Protein AF-A0A957ZN13-F1 (afdb_monomer_lite)

Foldseek 3Di:
DDDQQAPVSLVVQVVVVVVVDDQDADDCQLPLVNDDVLLAQDDDDPVSLVVSLVSSCVVVVVLVVCCVVCVVVDPDDDVCVSVVGDPVVCSRFWDWDDDPPDIDIDGRSLVSRPVSNVSRNVD

Radius of gyration: 15.67 Å; chains: 1; bounding box: 36×36×38 Å

Sequence (123 aa):
MAAVVSVPALAAALRRCEQGNPIPPAGATLDAQQLVPMYRLAPGTVEDEAHAAAQLVNEVGERMRRLAGAYGEWRLFEAGPYFDLSPAQVALLIHLSERVSTVHAVFFVDPLLPAFQAAHACA

Secondary structure (DSSP, 8-state):
-----SHHHHHHHHHHHHTT-PPPP--GGG-GGGS-GGG-PPP--HHHHHHHHHHHHHHHHHHHHHHHHHGGG-SS--HHHHHT--HHHHHHHEEEEEETTEEEEEE--GGG-HHHHHHHHT-

Structure (mmCIF, N/CA/C/O backbone):
data_AF-A0A957ZN13-F1
#
_entry.id   AF-A0A957ZN13-F1
#
loop_
_atom_site.group_PDB
_atom_site.id
_atom_site.type_symbol
_atom_site.label_atom_id
_atom_site.label_alt_id
_atom_site.label_comp_id
_atom_site.label_asym_id
_atom_site.label_entity_id
_atom_site.label_seq_id
_atom_site.pdbx_PDB_ins_code
_atom_site.Cartn_x
_atom_site.Cartn_y
_atom_site.Cartn_z
_atom_site.occupancy
_atom_site.B_iso_or_equiv
_atom_site.auth_seq_id
_atom_site.auth_comp_id
_atom_site.auth_asym_id
_atom_site.auth_atom_id
_atom_site.pdbx_PDB_model_num
ATOM 1 N N . MET A 1 1 ? -1.778 -19.871 1.815 1.00 39.47 1 MET A N 1
ATOM 2 C CA . MET A 1 1 ? -0.484 -19.483 1.209 1.00 39.47 1 MET A CA 1
ATOM 3 C C . MET A 1 1 ? -0.251 -18.021 1.559 1.00 39.47 1 MET A C 1
ATOM 5 O O . MET A 1 1 ? -1.190 -17.254 1.403 1.00 39.47 1 MET A O 1
ATOM 9 N N . ALA A 1 2 ? 0.895 -17.652 2.137 1.00 47.12 2 ALA A N 1
ATOM 10 C CA . ALA A 1 2 ? 1.131 -16.274 2.583 1.00 47.12 2 ALA A CA 1
ATOM 11 C C . ALA A 1 2 ? 1.398 -15.366 1.372 1.00 47.12 2 ALA A C 1
ATOM 13 O O . ALA A 1 2 ? 2.281 -15.675 0.573 1.00 47.12 2 ALA A O 1
ATOM 14 N N . ALA A 1 3 ? 0.622 -14.290 1.230 1.00 57.72 3 ALA A N 1
ATOM 15 C CA . ALA A 1 3 ? 0.815 -13.301 0.175 1.00 57.72 3 ALA A CA 1
ATOM 16 C C . ALA A 1 3 ? 2.147 -12.558 0.375 1.00 57.72 3 ALA A C 1
ATOM 18 O O . ALA A 1 3 ? 2.543 -12.266 1.506 1.00 57.72 3 ALA A O 1
ATOM 19 N N . VAL A 1 4 ? 2.851 -12.267 -0.720 1.00 59.78 4 VAL A N 1
ATOM 20 C CA . VAL A 1 4 ? 4.074 -11.458 -0.698 1.00 59.78 4 VAL A CA 1
ATOM 21 C C . VAL A 1 4 ? 3.658 -9.991 -0.610 1.00 59.78 4 VAL A C 1
ATOM 23 O O . VAL A 1 4 ? 3.337 -9.367 -1.612 1.00 59.78 4 VAL A O 1
ATOM 26 N N . VAL A 1 5 ? 3.611 -9.460 0.610 1.00 65.38 5 VAL A N 1
ATOM 27 C CA . VAL A 1 5 ? 3.047 -8.127 0.901 1.00 65.38 5 VAL A CA 1
ATOM 28 C C . VAL A 1 5 ? 4.092 -7.084 1.305 1.00 65.38 5 VAL A C 1
ATOM 30 O O . VAL A 1 5 ? 3.737 -5.987 1.712 1.00 65.38 5 VAL A O 1
ATOM 33 N N . SER A 1 6 ? 5.388 -7.393 1.211 1.00 67.56 6 SER A N 1
ATOM 34 C CA . SER A 1 6 ? 6.460 -6.449 1.558 1.00 67.56 6 SER A CA 1
ATOM 35 C C . SER A 1 6 ? 7.762 -6.725 0.812 1.00 67.56 6 SER A C 1
ATOM 37 O O . SER A 1 6 ? 7.985 -7.851 0.354 1.00 67.56 6 SER A O 1
ATOM 39 N N . VAL A 1 7 ? 8.660 -5.732 0.733 1.00 72.75 7 VAL A N 1
ATOM 40 C CA . VAL A 1 7 ? 9.993 -5.886 0.105 1.00 72.75 7 VAL A CA 1
ATOM 41 C C . VAL A 1 7 ? 10.786 -7.056 0.711 1.00 72.75 7 VAL A C 1
ATOM 43 O O . VAL A 1 7 ? 11.287 -7.887 -0.051 1.00 72.75 7 VAL A O 1
ATOM 46 N N . PRO A 1 8 ? 10.881 -7.227 2.047 1.00 72.88 8 PRO A N 1
ATOM 47 C CA . PRO A 1 8 ? 11.571 -8.383 2.618 1.00 72.88 8 PRO A CA 1
ATOM 48 C C . PRO A 1 8 ? 10.903 -9.720 2.269 1.00 72.88 8 PRO A C 1
ATOM 50 O O . PRO A 1 8 ? 11.600 -10.711 2.030 1.00 72.88 8 PRO A O 1
ATOM 53 N N . ALA A 1 9 ? 9.566 -9.761 2.215 1.00 70.62 9 ALA A N 1
ATOM 54 C CA . ALA A 1 9 ? 8.837 -10.957 1.802 1.00 70.62 9 ALA A CA 1
ATOM 55 C C . ALA A 1 9 ? 9.131 -11.303 0.335 1.00 70.62 9 ALA A C 1
ATOM 57 O O . ALA A 1 9 ? 9.319 -12.481 0.025 1.00 70.62 9 ALA A O 1
ATOM 58 N N . LEU A 1 10 ? 9.244 -10.293 -0.535 1.00 69.50 10 LEU A N 1
ATOM 59 C CA . LEU A 1 10 ? 9.598 -10.461 -1.944 1.00 69.50 10 LEU A CA 1
ATOM 60 C C . LEU A 1 10 ? 11.030 -10.965 -2.100 1.00 69.50 10 LEU A C 1
ATOM 62 O O . LEU A 1 10 ? 11.252 -11.956 -2.786 1.00 69.50 10 LEU A O 1
ATOM 66 N N . ALA A 1 11 ? 11.994 -10.388 -1.384 1.00 75.31 11 ALA A N 1
ATOM 67 C CA . ALA A 1 11 ? 13.373 -10.877 -1.392 1.00 75.31 11 ALA A CA 1
ATOM 68 C C . ALA A 1 11 ? 13.486 -12.335 -0.896 1.00 75.31 11 ALA A C 1
ATOM 70 O O . ALA A 1 11 ? 14.314 -13.115 -1.370 1.00 75.31 11 ALA A O 1
ATOM 71 N N . ALA A 1 12 ? 12.663 -12.741 0.076 1.00 75.25 12 ALA A N 1
ATOM 72 C CA . ALA A 1 12 ? 12.588 -14.133 0.522 1.00 75.25 12 ALA A CA 1
ATOM 73 C C . ALA A 1 12 ? 11.866 -15.052 -0.479 1.00 75.25 12 ALA A C 1
ATOM 75 O O . ALA A 1 12 ? 12.129 -16.254 -0.502 1.00 75.25 12 ALA A O 1
ATOM 76 N N . ALA A 1 13 ? 10.929 -14.522 -1.265 1.00 71.38 13 ALA A N 1
ATOM 77 C CA . ALA A 1 13 ? 10.253 -15.251 -2.332 1.00 71.38 13 ALA A CA 1
ATOM 78 C C . ALA A 1 13 ? 11.203 -15.478 -3.518 1.00 71.38 13 ALA A C 1
ATOM 80 O O . ALA A 1 13 ? 11.386 -16.622 -3.922 1.00 71.38 13 ALA A O 1
ATOM 81 N N . LEU A 1 14 ? 11.907 -14.435 -3.971 1.00 73.56 14 LEU A N 1
ATOM 82 C CA . LEU A 1 14 ? 12.917 -14.496 -5.035 1.00 73.56 14 LEU A CA 1
ATOM 83 C C . LEU A 1 14 ? 13.999 -15.541 -4.742 1.00 73.56 14 LEU A C 1
ATOM 85 O O . LEU A 1 14 ? 14.240 -16.424 -5.559 1.00 73.56 14 LEU A O 1
ATOM 89 N N . ARG A 1 15 ? 14.553 -15.540 -3.522 1.00 75.31 15 ARG A N 1
ATOM 90 C CA . ARG A 1 15 ? 15.521 -16.566 -3.089 1.00 75.31 15 ARG A CA 1
ATOM 91 C C . ARG A 1 15 ? 14.958 -17.991 -3.108 1.00 75.31 15 ARG A C 1
ATOM 93 O O . ARG A 1 15 ? 15.702 -18.938 -3.329 1.00 75.31 15 ARG A O 1
ATOM 100 N N . ARG A 1 16 ? 13.656 -18.169 -2.859 1.00 70.12 16 ARG A N 1
ATOM 101 C CA . ARG A 1 16 ? 12.988 -19.481 -2.953 1.00 70.12 16 ARG A CA 1
ATOM 102 C C . ARG A 1 16 ? 12.764 -19.905 -4.405 1.00 70.12 16 ARG A C 1
ATOM 104 O O . ARG A 1 16 ? 12.869 -21.093 -4.696 1.00 70.12 16 ARG A O 1
ATOM 111 N N . CYS A 1 17 ? 12.523 -18.953 -5.303 1.00 66.38 17 CYS A N 1
ATOM 112 C CA . CYS A 1 17 ? 12.436 -19.205 -6.739 1.00 66.38 17 CYS A CA 1
ATOM 113 C C . CYS A 1 17 ? 13.775 -19.636 -7.333 1.00 66.38 17 CYS A C 1
ATOM 115 O O . CYS A 1 17 ? 13.829 -20.628 -8.054 1.00 66.38 17 CYS A O 1
ATOM 117 N N . GLU A 1 18 ? 14.872 -18.984 -6.942 1.00 74.69 18 GLU A N 1
ATOM 118 C CA . GLU A 1 18 ? 16.232 -19.427 -7.288 1.00 74.69 18 GLU A CA 1
ATOM 119 C C . GLU A 1 18 ? 16.516 -20.866 -6.812 1.00 74.69 18 GLU A C 1
ATOM 121 O O . GLU A 1 18 ? 17.293 -21.590 -7.429 1.00 74.69 18 GLU A O 1
ATOM 126 N N . GLN A 1 19 ? 15.846 -21.309 -5.743 1.00 73.44 19 GLN A N 1
ATOM 127 C CA . GLN A 1 19 ? 15.910 -22.673 -5.203 1.00 73.44 19 GLN A CA 1
ATOM 128 C C . GLN A 1 19 ? 14.898 -23.640 -5.853 1.00 73.44 19 GLN A C 1
ATOM 130 O O . GLN A 1 19 ? 14.737 -24.767 -5.384 1.00 73.44 19 GLN A O 1
ATOM 135 N N . GLY A 1 20 ? 14.218 -23.225 -6.927 1.00 65.75 20 GLY A N 1
ATOM 136 C CA . GLY A 1 20 ? 13.296 -24.052 -7.709 1.00 65.75 20 GLY A CA 1
ATOM 137 C C . GLY A 1 20 ? 11.852 -24.089 -7.202 1.00 65.75 20 GLY A C 1
ATOM 138 O O . GLY A 1 20 ? 11.083 -24.935 -7.655 1.00 65.75 20 GLY A O 1
ATOM 139 N N . ASN A 1 21 ? 11.463 -23.209 -6.272 1.00 61.88 21 ASN A N 1
ATOM 140 C CA . ASN A 1 21 ? 10.091 -23.141 -5.767 1.00 61.88 21 ASN A CA 1
ATOM 141 C C . ASN A 1 21 ? 9.341 -21.941 -6.380 1.00 61.88 21 ASN A C 1
ATOM 143 O O . ASN A 1 21 ? 9.730 -20.805 -6.108 1.00 61.88 21 ASN A O 1
ATOM 147 N N . PRO A 1 22 ? 8.276 -22.152 -7.175 1.00 57.62 22 PRO A N 1
ATOM 148 C CA . PRO A 1 22 ? 7.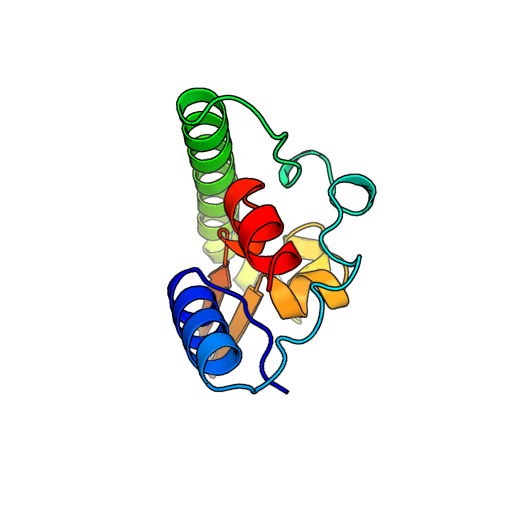638 -21.085 -7.942 1.00 57.62 22 PRO A CA 1
ATOM 149 C C . PRO A 1 22 ? 7.011 -20.015 -7.045 1.00 57.62 22 PRO A C 1
ATOM 151 O O . PRO A 1 22 ? 6.424 -20.317 -5.999 1.00 57.62 22 PRO A O 1
ATOM 154 N N . ILE A 1 23 ? 7.102 -18.759 -7.480 1.00 58.34 23 ILE A N 1
ATOM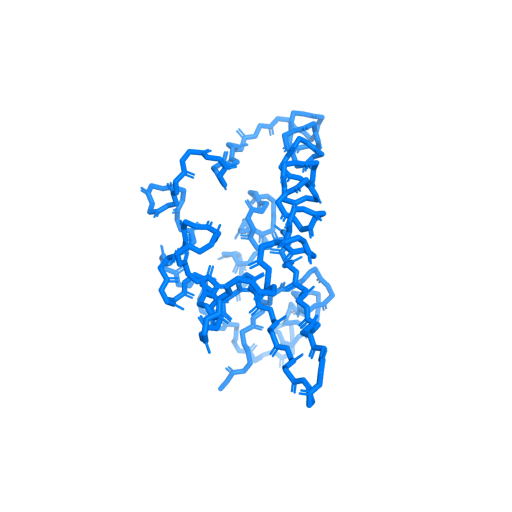 155 C CA . ILE A 1 23 ? 6.419 -17.643 -6.831 1.00 58.34 23 ILE A CA 1
ATOM 156 C C . ILE A 1 23 ? 4.980 -17.607 -7.353 1.00 58.34 23 ILE A C 1
ATOM 158 O O . ILE A 1 23 ? 4.748 -17.704 -8.558 1.00 58.34 23 ILE A O 1
ATOM 162 N N . PRO A 1 24 ? 3.970 -17.542 -6.469 1.00 56.66 24 PRO A N 1
ATOM 163 C CA . PRO A 1 24 ? 2.597 -17.396 -6.924 1.00 56.66 24 PRO A CA 1
ATOM 164 C C . PRO A 1 24 ? 2.441 -16.046 -7.633 1.00 56.66 24 PRO A C 1
ATOM 166 O O . PRO A 1 24 ? 2.961 -15.064 -7.115 1.00 56.66 24 PRO A O 1
ATOM 169 N N . PRO A 1 25 ? 1.715 -15.959 -8.760 1.00 56.44 25 PRO A N 1
ATOM 170 C CA . PRO A 1 25 ? 1.576 -14.710 -9.502 1.00 56.44 25 PRO A CA 1
ATOM 171 C C . PRO A 1 25 ? 0.940 -13.617 -8.636 1.00 56.44 25 PRO A C 1
ATOM 173 O O . PRO A 1 25 ? 0.010 -13.884 -7.868 1.00 56.44 25 PRO A O 1
ATOM 176 N N . ALA A 1 26 ? 1.416 -12.375 -8.787 1.00 56.75 26 ALA A N 1
ATOM 177 C CA . ALA A 1 26 ? 0.721 -11.214 -8.243 1.00 56.75 26 ALA A CA 1
ATOM 178 C C . ALA A 1 26 ? -0.657 -11.159 -8.910 1.00 56.75 26 ALA A C 1
ATOM 180 O O . ALA A 1 26 ? -0.770 -10.991 -10.124 1.00 56.75 26 ALA A O 1
ATOM 181 N N . GLY A 1 27 ? -1.714 -11.392 -8.133 1.00 58.34 27 GLY A N 1
ATOM 182 C CA . GLY A 1 27 ? -3.074 -11.333 -8.655 1.00 58.34 27 GLY A CA 1
ATOM 183 C C . GLY A 1 27 ? -3.390 -9.936 -9.195 1.00 58.34 27 GLY A C 1
ATOM 184 O O . GLY A 1 27 ? -2.924 -8.940 -8.643 1.00 58.34 27 GLY A O 1
ATOM 185 N N . ALA A 1 28 ? -4.248 -9.864 -10.218 1.00 64.62 28 ALA A N 1
ATOM 186 C CA . ALA A 1 28 ? -4.740 -8.624 -10.841 1.00 64.62 28 ALA A CA 1
ATOM 187 C C . ALA A 1 28 ? -5.380 -7.612 -9.859 1.00 64.62 28 ALA A C 1
ATOM 189 O O . ALA A 1 28 ? -5.672 -6.482 -10.228 1.00 64.62 28 ALA A O 1
ATOM 190 N N . THR A 1 29 ? -5.582 -8.007 -8.602 1.00 73.44 29 THR A N 1
ATOM 191 C CA . THR A 1 29 ? -6.162 -7.238 -7.497 1.00 73.44 29 THR A CA 1
ATOM 192 C C . THR A 1 29 ? -5.497 -5.880 -7.235 1.00 73.44 29 THR A C 1
ATOM 194 O O . THR A 1 29 ? -6.164 -4.958 -6.759 1.00 73.44 29 THR A O 1
ATOM 197 N N . LEU A 1 30 ? -4.189 -5.760 -7.495 1.00 79.06 30 LEU A N 1
ATOM 198 C CA . LEU A 1 30 ? -3.416 -4.519 -7.322 1.00 79.06 30 LEU A CA 1
ATOM 199 C C . LEU A 1 30 ? -3.073 -3.836 -8.653 1.00 79.06 30 LEU A C 1
ATOM 201 O O . LEU A 1 30 ? -2.222 -2.949 -8.681 1.00 79.06 30 LEU A O 1
ATOM 205 N N . ASP A 1 31 ? -3.735 -4.226 -9.746 1.00 80.44 31 ASP A N 1
ATOM 206 C CA . ASP A 1 31 ? -3.657 -3.480 -10.998 1.00 80.44 31 ASP A CA 1
ATOM 207 C C . ASP A 1 31 ? -4.113 -2.034 -10.748 1.00 80.44 31 ASP A C 1
ATOM 209 O O . ASP A 1 31 ? -5.170 -1.783 -10.154 1.00 80.44 31 ASP 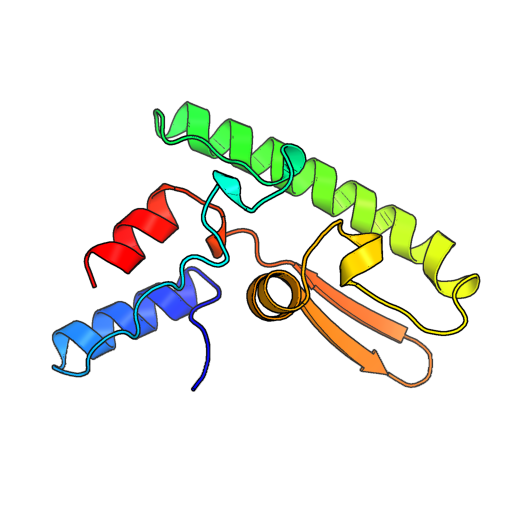A O 1
ATOM 213 N N . ALA A 1 32 ? -3.314 -1.073 -11.213 1.00 76.00 32 ALA A N 1
ATOM 214 C CA . ALA A 1 32 ? -3.582 0.352 -11.092 1.00 76.00 32 ALA A CA 1
ATOM 215 C C . ALA A 1 32 ? -4.999 0.723 -11.560 1.00 76.00 32 ALA A C 1
ATOM 217 O O . ALA A 1 32 ? -5.622 1.612 -10.981 1.00 76.00 32 ALA A O 1
ATOM 218 N N . GLN A 1 33 ? -5.557 0.028 -12.558 1.00 80.00 33 GLN A N 1
ATOM 219 C CA . GLN A 1 33 ? -6.918 0.299 -13.037 1.00 80.00 33 GLN A CA 1
ATOM 220 C C . GLN A 1 33 ? -8.012 -0.039 -12.009 1.00 80.00 33 GLN A C 1
ATOM 222 O O . GLN A 1 33 ? -9.069 0.594 -12.018 1.00 80.00 33 GLN A O 1
ATOM 227 N N . GLN A 1 34 ? -7.758 -0.990 -11.107 1.00 84.50 34 GLN A N 1
ATOM 228 C CA . GLN A 1 34 ? -8.698 -1.431 -10.069 1.00 84.50 34 GLN A CA 1
ATOM 229 C C . GLN A 1 34 ? -8.573 -0.653 -8.755 1.00 84.50 34 GLN A C 1
ATOM 231 O O . GLN A 1 34 ? -9.449 -0.737 -7.893 1.00 84.50 34 GLN A O 1
ATOM 236 N N . LEU A 1 35 ? -7.485 0.094 -8.583 1.00 87.12 35 LEU A N 1
ATOM 237 C CA . LEU A 1 35 ? -7.259 0.949 -7.423 1.00 87.12 35 LEU A CA 1
ATOM 238 C C . LEU A 1 35 ? -7.945 2.303 -7.617 1.00 87.12 35 LEU A C 1
ATOM 240 O O . LEU A 1 35 ? -8.066 2.785 -8.745 1.00 87.12 35 LEU A O 1
ATOM 244 N N . VAL A 1 36 ? -8.373 2.958 -6.537 1.00 90.25 36 VAL A N 1
ATOM 245 C CA . VAL A 1 36 ? -8.796 4.367 -6.617 1.00 90.25 36 VAL A CA 1
ATOM 246 C C . VAL A 1 36 ? -7.585 5.266 -6.913 1.00 90.25 36 VAL A C 1
ATOM 248 O O . VAL A 1 36 ? -6.466 4.889 -6.560 1.00 90.25 36 VAL A O 1
ATOM 251 N N . PRO A 1 37 ? -7.767 6.452 -7.533 1.00 89.69 37 PRO A N 1
ATOM 252 C CA . PRO A 1 37 ? -6.658 7.290 -8.001 1.00 89.69 37 PRO A CA 1
ATOM 253 C C . PRO A 1 37 ? -5.558 7.561 -6.972 1.00 89.69 37 PRO A C 1
ATOM 255 O O . PRO A 1 37 ? -4.393 7.604 -7.342 1.00 89.69 37 PRO A O 1
ATOM 258 N N . MET A 1 38 ? -5.912 7.674 -5.688 1.00 92.12 38 MET A N 1
ATOM 259 C CA . MET A 1 38 ? -4.954 7.921 -4.608 1.00 92.12 38 MET A CA 1
ATOM 260 C C . MET A 1 38 ? -3.874 6.832 -4.482 1.00 92.12 38 MET A C 1
ATOM 262 O O . MET A 1 38 ? -2.745 7.143 -4.126 1.00 92.12 38 MET A O 1
ATOM 266 N N . TYR A 1 39 ? -4.196 5.569 -4.777 1.00 92.06 39 TYR A N 1
ATOM 267 C CA . TYR A 1 39 ? -3.259 4.440 -4.666 1.00 92.06 39 TYR A CA 1
ATOM 268 C C . TYR A 1 39 ? -2.557 4.101 -5.987 1.00 92.06 39 TYR A C 1
ATOM 270 O O . TYR A 1 39 ? -1.806 3.129 -6.047 1.00 92.06 39 TYR A O 1
ATOM 278 N N . ARG A 1 40 ? -2.816 4.854 -7.062 1.00 90.81 40 ARG A N 1
ATOM 279 C CA . ARG A 1 40 ? -2.236 4.580 -8.380 1.00 90.81 40 ARG A CA 1
ATOM 280 C C . ARG A 1 40 ? -0.866 5.230 -8.483 1.00 90.81 40 ARG A C 1
ATOM 282 O O . ARG A 1 40 ? -0.764 6.448 -8.580 1.00 90.81 40 ARG A O 1
ATOM 289 N N . LEU A 1 41 ? 0.170 4.405 -8.526 1.00 89.88 41 LEU A N 1
ATOM 290 C CA . LEU A 1 41 ? 1.523 4.838 -8.847 1.00 89.88 41 LEU A CA 1
ATOM 291 C C . LEU A 1 41 ? 1.828 4.473 -10.300 1.00 89.88 41 LEU A C 1
ATOM 293 O O . LEU A 1 41 ? 1.576 3.350 -10.735 1.00 89.88 41 LEU A O 1
ATOM 297 N N . ALA A 1 42 ? 2.322 5.444 -11.063 1.00 86.12 42 ALA A N 1
ATOM 298 C CA . ALA A 1 42 ? 2.715 5.232 -12.448 1.00 86.12 42 ALA A CA 1
ATOM 299 C C . ALA A 1 42 ? 4.200 4.843 -12.516 1.00 86.12 42 ALA A C 1
ATOM 301 O O . ALA A 1 42 ? 4.999 5.407 -11.765 1.00 86.12 42 ALA A O 1
ATOM 302 N N . PRO A 1 43 ? 4.591 3.923 -13.416 1.00 84.75 43 PRO A N 1
ATOM 303 C CA . PRO A 1 43 ? 6.000 3.684 -13.693 1.00 84.75 43 PRO A CA 1
ATOM 304 C C . PRO A 1 43 ? 6.630 4.956 -14.276 1.00 84.75 4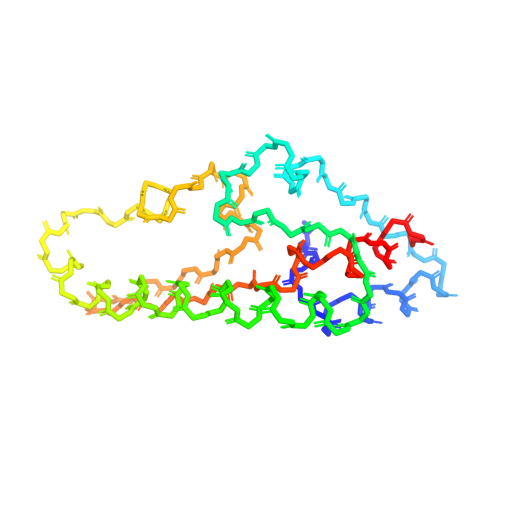3 PRO A C 1
ATOM 306 O O . PRO A 1 43 ? 6.041 5.614 -15.137 1.00 84.75 43 PRO A O 1
ATOM 309 N N . GLY A 1 44 ? 7.829 5.295 -13.814 1.00 86.25 44 GLY A N 1
ATOM 310 C CA . GLY A 1 44 ? 8.539 6.511 -14.200 1.00 86.25 44 GLY A CA 1
ATOM 311 C C . GLY A 1 44 ? 10.037 6.388 -13.948 1.00 86.25 44 GLY A C 1
ATOM 312 O O . GLY A 1 44 ? 10.585 5.284 -13.931 1.00 86.25 44 GLY A O 1
ATOM 313 N N . THR A 1 45 ? 10.708 7.524 -13.760 1.00 91.81 45 THR A N 1
ATOM 314 C CA . THR A 1 45 ? 12.077 7.515 -13.228 1.00 91.81 45 THR A CA 1
ATOM 315 C C . THR A 1 45 ? 12.074 7.089 -11.757 1.00 91.81 45 THR A C 1
ATOM 317 O O . THR A 1 45 ? 11.033 7.102 -11.096 1.00 91.81 45 THR A O 1
ATOM 320 N N . VAL A 1 46 ? 13.241 6.719 -11.224 1.00 89.94 46 VAL A N 1
ATOM 321 C CA . VAL A 1 46 ? 13.379 6.368 -9.801 1.00 89.94 46 VAL A CA 1
ATOM 322 C C . VAL A 1 46 ? 12.973 7.551 -8.920 1.00 89.94 46 VAL A C 1
ATOM 324 O O . VAL A 1 46 ? 12.320 7.369 -7.895 1.00 89.94 46 VAL A O 1
ATOM 327 N N . GLU A 1 47 ? 13.326 8.765 -9.334 1.00 92.25 47 GLU A N 1
ATOM 328 C CA . GLU A 1 47 ? 12.983 10.007 -8.653 1.00 92.25 47 GLU A CA 1
ATOM 329 C C . GLU A 1 47 ? 11.471 10.262 -8.651 1.00 92.25 47 GLU A C 1
ATOM 331 O O . GLU A 1 47 ? 10.914 10.593 -7.601 1.00 92.25 47 GLU A O 1
ATOM 336 N N . ASP A 1 48 ? 10.799 10.064 -9.790 1.00 90.94 48 ASP A N 1
ATOM 337 C CA . ASP A 1 48 ? 9.344 10.230 -9.900 1.00 90.94 48 ASP A CA 1
ATOM 338 C C . ASP A 1 48 ? 8.601 9.204 -9.035 1.00 90.94 48 ASP A C 1
ATOM 340 O O . ASP A 1 48 ? 7.673 9.558 -8.302 1.00 90.94 48 ASP A O 1
ATOM 344 N N . GLU A 1 49 ? 9.032 7.939 -9.077 1.00 91.44 49 GLU A N 1
ATOM 345 C CA . GLU A 1 49 ? 8.440 6.867 -8.276 1.00 91.44 49 GLU A CA 1
ATOM 346 C C . GLU A 1 49 ? 8.648 7.121 -6.778 1.00 91.44 49 GLU A C 1
ATOM 348 O O . GLU A 1 49 ? 7.699 7.021 -6.000 1.00 91.44 49 GLU A O 1
ATOM 353 N N . ALA A 1 50 ? 9.853 7.528 -6.365 1.00 90.75 50 ALA A N 1
ATOM 354 C CA . ALA A 1 50 ? 10.144 7.869 -4.975 1.00 90.75 50 ALA A CA 1
ATOM 355 C C . ALA A 1 50 ? 9.302 9.058 -4.488 1.00 90.75 50 ALA A C 1
ATOM 357 O O . ALA A 1 50 ? 8.787 9.038 -3.366 1.00 90.75 50 ALA A O 1
ATOM 358 N N . HIS A 1 51 ? 9.129 10.082 -5.328 1.00 93.94 51 HIS A N 1
ATOM 359 C CA . HIS A 1 51 ? 8.292 11.231 -5.005 1.00 93.94 51 HIS A CA 1
ATOM 360 C C . HIS A 1 51 ? 6.822 10.829 -4.838 1.00 93.94 51 HIS A C 1
ATOM 362 O O . HIS A 1 51 ? 6.196 11.176 -3.834 1.00 93.94 51 HIS A O 1
ATOM 368 N N . ALA A 1 52 ? 6.279 10.056 -5.780 1.00 92.81 52 ALA A N 1
ATOM 369 C CA . ALA A 1 52 ? 4.899 9.586 -5.731 1.00 92.81 52 ALA A CA 1
ATOM 370 C C . ALA A 1 52 ? 4.653 8.643 -4.537 1.00 92.81 52 ALA A C 1
ATOM 372 O O . ALA A 1 52 ? 3.645 8.769 -3.840 1.00 92.81 52 ALA A O 1
ATOM 373 N N . ALA A 1 53 ? 5.605 7.758 -4.229 1.00 92.69 53 ALA A N 1
ATOM 374 C CA . ALA A 1 53 ? 5.556 6.900 -3.049 1.00 92.69 53 ALA A CA 1
ATOM 375 C C . ALA A 1 53 ? 5.547 7.717 -1.748 1.00 92.69 53 ALA A C 1
ATOM 377 O O . ALA A 1 53 ? 4.758 7.433 -0.846 1.00 92.69 53 ALA A O 1
ATOM 378 N N . ALA A 1 54 ? 6.373 8.763 -1.652 1.00 94.62 54 ALA A N 1
ATOM 379 C CA . ALA A 1 54 ? 6.389 9.648 -0.490 1.00 94.62 54 ALA A CA 1
ATOM 380 C C . ALA A 1 54 ? 5.054 10.391 -0.311 1.00 94.62 54 ALA A C 1
ATOM 382 O O . ALA A 1 54 ? 4.557 10.493 0.814 1.00 94.62 54 ALA A O 1
ATOM 383 N N . GLN A 1 55 ? 4.443 10.865 -1.403 1.00 95.31 55 GLN A N 1
ATOM 384 C CA . GLN A 1 55 ? 3.107 11.465 -1.360 1.00 95.31 55 GLN A CA 1
ATOM 385 C C . GLN A 1 55 ? 2.058 10.460 -0.868 1.00 95.31 55 GLN A C 1
ATOM 387 O O . GLN A 1 55 ? 1.304 10.768 0.053 1.00 95.31 55 GLN A O 1
ATOM 392 N N . LEU A 1 56 ? 2.060 9.238 -1.405 1.00 94.69 56 LEU A N 1
ATOM 393 C CA . LEU A 1 56 ? 1.145 8.178 -0.983 1.00 94.69 56 LEU A CA 1
ATOM 394 C C . LEU A 1 56 ? 1.300 7.840 0.508 1.00 94.69 56 LEU A C 1
ATOM 396 O O . LEU A 1 56 ? 0.307 7.750 1.231 1.00 94.69 56 LEU A O 1
ATOM 400 N N . VAL A 1 57 ? 2.537 7.681 0.987 1.00 95.00 57 VAL A N 1
ATOM 401 C CA . VAL A 1 57 ? 2.820 7.439 2.411 1.00 95.00 57 VAL A CA 1
ATOM 402 C C . VAL A 1 57 ? 2.282 8.581 3.271 1.00 95.00 57 VAL A C 1
ATOM 404 O O . VAL A 1 57 ? 1.721 8.324 4.337 1.00 95.00 57 VAL A O 1
ATOM 407 N N . ASN A 1 58 ? 2.408 9.830 2.819 1.00 95.94 58 ASN A N 1
ATOM 408 C CA . ASN A 1 58 ? 1.876 10.981 3.541 1.00 95.94 58 ASN A CA 1
ATOM 409 C C . ASN A 1 58 ? 0.338 10.955 3.623 1.00 95.94 58 ASN A C 1
ATOM 411 O O . ASN A 1 58 ? -0.213 11.127 4.710 1.00 95.94 58 ASN A O 1
ATOM 415 N N . GLU A 1 59 ? -0.350 10.667 2.516 1.00 95.12 59 GLU A N 1
ATOM 416 C CA . GLU A 1 59 ? -1.817 10.552 2.476 1.00 95.12 59 GLU A CA 1
ATOM 417 C C . GLU A 1 59 ? -2.333 9.414 3.370 1.00 95.12 59 GLU A C 1
ATOM 419 O O . GLU A 1 59 ? -3.250 9.595 4.178 1.00 95.12 59 GLU A O 1
ATOM 424 N N . VAL A 1 60 ? -1.705 8.235 3.296 1.00 94.19 60 VAL A N 1
ATOM 425 C CA . VAL A 1 60 ? -2.035 7.100 4.171 1.00 94.19 60 VAL A CA 1
ATOM 426 C C . VAL A 1 60 ? -1.743 7.440 5.632 1.00 94.19 60 VAL A C 1
ATOM 428 O O . VAL A 1 60 ? -2.558 7.143 6.505 1.00 94.19 60 VAL A O 1
ATOM 431 N N . GLY A 1 61 ? -0.617 8.098 5.913 1.00 93.50 61 GLY A N 1
ATOM 432 C CA . GLY A 1 61 ? -0.249 8.546 7.255 1.00 93.50 61 GLY A CA 1
ATOM 433 C C . GLY A 1 61 ? -1.261 9.529 7.845 1.00 93.50 61 GLY A C 1
ATOM 434 O O . GLY A 1 61 ? -1.593 9.448 9.029 1.00 93.50 61 GLY A O 1
ATOM 435 N N . GLU A 1 62 ? -1.816 10.413 7.022 1.00 93.81 62 GLU A N 1
ATOM 436 C CA . GLU A 1 62 ? -2.875 11.328 7.433 1.00 93.81 62 GLU A CA 1
ATOM 437 C C . GLU A 1 62 ? -4.198 10.599 7.705 1.00 93.81 62 GLU A C 1
ATOM 439 O O . GLU A 1 62 ? -4.827 10.830 8.742 1.00 93.81 62 GLU A O 1
ATOM 444 N N . ARG A 1 63 ? -4.586 9.642 6.850 1.00 92.38 63 ARG A N 1
ATOM 445 C CA . ARG A 1 63 ? -5.733 8.755 7.120 1.00 92.38 63 ARG A CA 1
ATOM 446 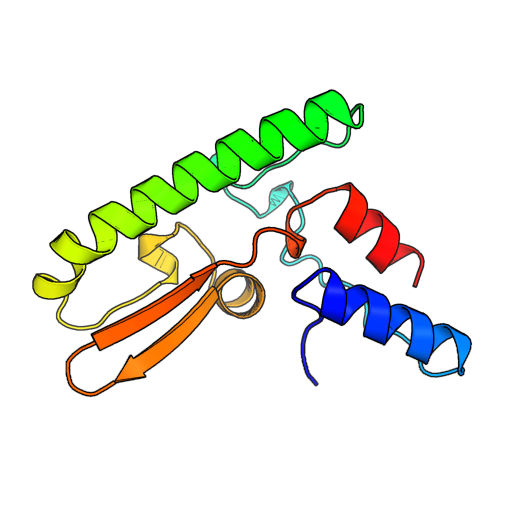C C . ARG A 1 63 ? -5.542 7.971 8.423 1.00 92.38 63 ARG A C 1
ATOM 448 O O . ARG A 1 63 ? -6.476 7.876 9.214 1.00 92.38 63 ARG A O 1
ATOM 455 N N . MET A 1 64 ? -4.341 7.467 8.698 1.00 90.06 64 MET A N 1
ATOM 456 C CA . MET A 1 64 ? -4.022 6.766 9.949 1.00 90.06 64 MET A CA 1
ATOM 457 C C . MET A 1 64 ? -4.101 7.685 11.176 1.00 90.06 64 MET A C 1
ATOM 459 O O . MET A 1 64 ? -4.612 7.271 12.214 1.00 90.06 64 MET A O 1
ATOM 463 N N . ARG A 1 65 ? -3.668 8.950 11.079 1.00 89.75 65 ARG A N 1
ATOM 464 C CA . ARG A 1 65 ? -3.841 9.925 12.173 1.00 89.75 65 ARG A CA 1
ATOM 465 C C . ARG A 1 65 ? -5.312 10.173 12.490 1.00 89.75 65 ARG A C 1
ATOM 467 O O . ARG A 1 65 ? -5.690 10.200 13.660 1.00 89.75 65 ARG A O 1
ATOM 474 N N . ARG A 1 66 ? -6.147 10.319 11.459 1.00 88.81 66 ARG A N 1
ATOM 475 C CA . ARG A 1 66 ? -7.596 10.526 11.621 1.00 88.81 66 ARG A CA 1
ATOM 476 C C . ARG A 1 66 ? -8.312 9.295 12.165 1.00 88.81 66 ARG A C 1
ATOM 478 O O . ARG A 1 66 ? -9.328 9.448 12.841 1.00 88.81 66 ARG A O 1
ATOM 485 N N . LEU A 1 67 ? -7.754 8.102 11.947 1.00 86.12 67 LEU A N 1
ATOM 486 C CA . LEU A 1 67 ? -8.339 6.850 12.419 1.00 86.12 67 LEU A CA 1
ATOM 487 C C . LEU A 1 67 ? -8.485 6.853 13.941 1.00 86.12 67 LEU A C 1
ATOM 489 O O . LEU A 1 67 ? -9.505 6.406 14.446 1.00 86.12 67 LEU A O 1
ATOM 493 N N . ALA A 1 68 ? -7.523 7.426 14.669 1.00 78.19 68 ALA A N 1
ATOM 494 C CA . ALA A 1 68 ? -7.597 7.532 16.125 1.00 78.19 68 ALA A CA 1
ATOM 495 C C . ALA A 1 68 ? -8.845 8.296 16.610 1.00 78.19 68 ALA A C 1
ATOM 497 O O . ALA A 1 68 ? -9.417 7.936 17.634 1.00 78.19 68 ALA A O 1
ATOM 498 N N . GLY A 1 69 ? -9.282 9.322 15.869 1.00 79.69 69 GLY A N 1
ATOM 499 C CA . GLY A 1 69 ? -10.507 10.069 16.168 1.00 79.69 69 GLY A CA 1
ATOM 500 C C . GLY A 1 69 ? -11.776 9.383 15.657 1.00 79.69 69 GLY A C 1
ATOM 501 O O . GLY A 1 69 ? -12.797 9.412 16.332 1.00 79.69 69 GLY A O 1
ATOM 502 N N . ALA A 1 70 ? -11.714 8.738 14.489 1.00 78.19 70 ALA A N 1
ATOM 503 C CA . ALA A 1 70 ? -12.868 8.079 13.875 1.00 78.19 70 ALA A CA 1
ATOM 504 C C . ALA A 1 70 ? -13.217 6.727 14.521 1.00 78.19 70 ALA A C 1
ATOM 506 O O . ALA A 1 70 ? -14.384 6.345 14.549 1.00 78.19 70 ALA A O 1
ATOM 507 N N . TYR A 1 71 ? -12.226 6.007 15.056 1.00 75.81 71 TYR A N 1
ATOM 508 C CA . TYR A 1 71 ? -12.402 4.651 15.581 1.00 75.81 71 TYR A CA 1
ATOM 509 C C . TYR A 1 71 ? -13.402 4.586 16.742 1.00 75.81 71 TYR A C 1
ATOM 511 O O . TYR A 1 71 ? -14.195 3.653 16.816 1.00 75.81 71 TYR A O 1
ATOM 519 N N . GLY A 1 72 ? -13.415 5.598 17.617 1.00 73.50 72 GLY A N 1
ATOM 520 C CA . GLY A 1 72 ? -14.361 5.668 18.737 1.00 73.50 72 GLY A CA 1
ATOM 521 C C . GLY A 1 72 ? -15.827 5.822 18.314 1.00 73.50 72 GLY A C 1
ATOM 522 O O . GLY A 1 72 ? -16.721 5.463 19.074 1.00 73.50 72 GLY A O 1
ATOM 523 N N . GLU A 1 73 ? -16.074 6.304 17.096 1.00 78.44 73 GLU A N 1
ATOM 524 C CA . GLU A 1 73 ? -17.419 6.526 16.554 1.00 78.44 73 GLU A CA 1
ATOM 525 C C . GLU A 1 73 ? -17.966 5.294 15.813 1.00 78.44 73 GLU A C 1
ATOM 527 O O . GLU A 1 73 ? -19.144 5.239 15.451 1.00 78.44 73 GLU A O 1
ATOM 532 N N . TRP A 1 74 ? -17.123 4.293 15.548 1.00 75.19 74 TRP A N 1
ATOM 533 C CA . TRP A 1 74 ? -17.483 3.133 14.740 1.00 75.19 74 TRP A CA 1
ATOM 534 C C . TRP A 1 74 ? -17.898 1.960 15.632 1.00 75.19 74 TRP A C 1
ATOM 536 O O . TRP A 1 74 ? -17.133 1.483 16.464 1.00 75.19 74 TRP A O 1
ATOM 546 N N . ARG A 1 75 ? -19.123 1.448 15.434 1.00 73.94 75 ARG A N 1
ATOM 547 C CA . ARG A 1 75 ? -19.607 0.244 16.143 1.00 73.94 75 ARG A CA 1
ATOM 548 C C . ARG A 1 75 ? -18.843 -1.022 15.753 1.00 73.94 75 ARG A C 1
ATOM 550 O O . ARG A 1 75 ? -18.691 -1.914 16.579 1.00 73.94 75 ARG A O 1
ATOM 557 N N . LEU A 1 76 ? -18.426 -1.103 14.493 1.00 79.25 76 LEU A N 1
ATOM 558 C CA . LEU A 1 76 ? -17.608 -2.169 13.928 1.00 79.25 76 LEU A CA 1
ATOM 559 C C . LEU A 1 76 ? -16.633 -1.512 12.957 1.00 79.25 76 LEU A C 1
ATOM 561 O O . LEU A 1 76 ? -17.067 -0.739 12.102 1.00 79.25 76 LEU A O 1
ATOM 565 N N . PHE A 1 77 ? -15.336 -1.789 13.104 1.00 83.38 77 PHE A N 1
ATOM 566 C CA . PHE A 1 77 ? -14.348 -1.203 12.216 1.00 83.38 77 PHE A CA 1
ATOM 567 C C . PHE A 1 77 ? -14.187 -1.973 10.911 1.00 83.38 77 PHE A C 1
ATOM 569 O O . PHE A 1 77 ? -13.824 -3.143 10.910 1.00 83.38 77 PHE A O 1
ATOM 576 N N . GLU A 1 78 ? -14.427 -1.296 9.786 1.00 86.75 78 GLU A N 1
ATOM 577 C CA . GLU A 1 78 ? -14.279 -1.870 8.451 1.00 86.75 78 GLU A CA 1
ATOM 578 C C . GLU A 1 78 ? -13.200 -1.121 7.657 1.00 86.75 78 GLU A C 1
ATOM 580 O O . GLU A 1 78 ? -13.405 -0.010 7.163 1.00 86.75 78 GLU A O 1
ATOM 585 N N . ALA A 1 79 ? -12.026 -1.737 7.495 1.00 88.62 79 ALA A N 1
ATOM 586 C CA . ALA A 1 79 ? -10.912 -1.093 6.798 1.00 88.62 79 ALA A CA 1
ATOM 587 C C . ALA A 1 79 ? -11.171 -0.837 5.309 1.00 88.62 79 ALA A C 1
ATOM 589 O O . ALA A 1 79 ? -10.643 0.132 4.773 1.00 88.62 79 ALA A O 1
ATOM 590 N N . GLY A 1 80 ? -11.972 -1.668 4.637 1.00 91.00 80 GLY A N 1
ATOM 591 C CA . GLY A 1 80 ? -12.286 -1.478 3.217 1.00 91.00 80 GLY A CA 1
ATOM 592 C C . GLY A 1 80 ? -12.913 -0.108 2.948 1.00 91.00 80 GLY A C 1
ATOM 593 O O . GLY A 1 80 ? -12.300 0.702 2.260 1.00 91.00 80 GLY A O 1
ATOM 594 N N . PRO A 1 81 ? -14.070 0.202 3.557 1.00 90.12 81 PRO A N 1
ATOM 595 C CA . PRO A 1 81 ? -14.686 1.524 3.472 1.00 90.12 81 PRO A CA 1
ATOM 596 C C . PRO A 1 81 ? -13.795 2.663 3.977 1.00 90.12 81 PRO A C 1
ATOM 598 O O . PRO A 1 81 ? -13.785 3.728 3.374 1.00 90.12 81 PRO A O 1
ATOM 601 N N . TYR A 1 82 ? -13.029 2.459 5.057 1.00 91.19 82 TYR A N 1
ATOM 602 C CA . TYR A 1 82 ? -12.169 3.519 5.600 1.00 91.19 82 TYR A CA 1
ATOM 603 C C . TYR A 1 82 ? -11.038 3.922 4.643 1.00 91.19 82 TYR A C 1
ATOM 605 O O . TYR A 1 82 ? -10.687 5.097 4.534 1.00 91.19 82 TYR A O 1
ATOM 613 N N . PHE A 1 83 ? -10.441 2.934 3.976 1.00 91.81 83 PHE A N 1
ATOM 614 C CA . PHE A 1 83 ? -9.311 3.129 3.076 1.00 91.81 83 PHE A CA 1
ATOM 615 C C . PHE A 1 83 ? -9.716 3.139 1.596 1.00 91.81 83 PHE A C 1
ATOM 617 O O . PHE A 1 83 ? -8.834 3.195 0.757 1.00 91.81 83 PHE A O 1
ATOM 624 N N . ASP A 1 84 ? -11.001 3.125 1.241 1.00 93.12 84 ASP A N 1
ATOM 625 C CA . ASP A 1 84 ? -11.466 3.016 -0.155 1.00 93.12 84 ASP A CA 1
ATOM 626 C C . ASP A 1 84 ? -10.904 1.780 -0.896 1.00 93.12 84 ASP A C 1
ATOM 628 O O . ASP A 1 84 ? -10.542 1.844 -2.073 1.00 93.12 84 ASP A O 1
ATOM 632 N N . LEU A 1 85 ? -10.804 0.647 -0.196 1.00 92.19 85 LEU A N 1
ATOM 633 C CA . LEU A 1 85 ? -10.250 -0.604 -0.713 1.00 92.19 85 LEU A CA 1
ATOM 634 C C . LEU A 1 85 ? -11.312 -1.703 -0.799 1.00 92.19 85 LEU A C 1
ATOM 636 O O . LEU A 1 85 ? -12.143 -1.875 0.096 1.00 92.19 85 LEU A O 1
ATOM 640 N N . SER A 1 86 ? -11.236 -2.521 -1.849 1.00 91.19 86 SER A N 1
ATOM 641 C CA . SER A 1 86 ? -12.013 -3.762 -1.929 1.00 91.19 86 SER A CA 1
ATOM 642 C C . SER A 1 86 ? -11.512 -4.801 -0.909 1.00 91.19 86 SER A C 1
ATOM 644 O O . SER A 1 86 ? -10.349 -4.747 -0.500 1.00 91.19 86 SER A O 1
ATOM 646 N N . PRO A 1 87 ? -12.321 -5.809 -0.527 1.00 89.50 87 PRO A N 1
ATOM 647 C CA . PRO A 1 87 ? -11.900 -6.829 0.441 1.00 89.50 87 PRO A CA 1
ATOM 648 C C . PRO A 1 87 ? -10.598 -7.551 0.061 1.00 89.50 87 PRO A C 1
ATOM 650 O O . PRO A 1 87 ? -9.771 -7.850 0.920 1.00 89.50 87 PRO A O 1
ATOM 653 N N . ALA A 1 88 ? -10.384 -7.790 -1.236 1.00 87.56 88 ALA A N 1
ATOM 654 C CA . ALA A 1 88 ? -9.168 -8.422 -1.734 1.00 87.56 88 ALA A CA 1
ATOM 655 C C . ALA A 1 88 ? -7.939 -7.499 -1.614 1.00 87.56 88 ALA A C 1
ATOM 657 O O . ALA A 1 88 ? -6.850 -7.970 -1.301 1.00 87.56 88 ALA A O 1
ATOM 658 N N . GLN A 1 89 ? -8.112 -6.188 -1.809 1.00 89.94 89 GLN A N 1
ATOM 659 C CA . GLN A 1 89 ? -7.049 -5.196 -1.620 1.00 89.94 89 GLN A CA 1
ATOM 660 C C . GLN A 1 89 ? -6.724 -5.003 -0.137 1.00 89.94 89 GLN A C 1
ATOM 662 O O . GLN A 1 89 ? -5.552 -4.939 0.217 1.00 89.94 89 GLN A O 1
ATOM 667 N N . VAL A 1 90 ? -7.732 -4.995 0.744 1.00 90.19 90 VAL A N 1
ATOM 668 C CA . VAL A 1 90 ? -7.527 -4.960 2.203 1.00 90.19 90 VAL A CA 1
ATOM 669 C C . VAL A 1 90 ? -6.660 -6.133 2.651 1.00 90.19 90 VAL A C 1
ATOM 671 O O . VAL A 1 90 ? -5.694 -5.923 3.372 1.00 90.19 90 VAL A O 1
ATOM 674 N N . ALA A 1 91 ? -6.943 -7.347 2.171 1.00 87.75 91 ALA A N 1
ATOM 675 C CA . ALA A 1 91 ? -6.174 -8.540 2.531 1.00 87.75 91 ALA A CA 1
ATOM 676 C C . ALA A 1 91 ? -4.691 -8.485 2.108 1.00 87.75 91 ALA A C 1
ATOM 678 O O . ALA A 1 91 ? -3.871 -9.211 2.670 1.00 87.75 91 ALA A O 1
ATOM 679 N N . LEU A 1 92 ? -4.348 -7.653 1.119 1.00 85.81 92 LEU A N 1
ATOM 680 C CA . LEU A 1 92 ? -2.982 -7.483 0.618 1.00 85.81 92 LEU A CA 1
ATOM 681 C C . LEU A 1 92 ? -2.277 -6.269 1.230 1.00 85.81 92 LEU A C 1
ATOM 683 O O . LEU A 1 92 ? -1.083 -6.322 1.504 1.00 85.81 92 LEU A O 1
ATOM 687 N N . LEU A 1 93 ? -3.002 -5.172 1.429 1.00 90.06 93 LEU A N 1
ATOM 688 C CA . LEU A 1 93 ? -2.424 -3.885 1.804 1.00 90.06 93 LEU A CA 1
ATOM 689 C C . LEU A 1 93 ? -2.531 -3.599 3.294 1.00 90.06 93 LEU A C 1
ATOM 691 O O . LEU A 1 93 ? -1.804 -2.747 3.788 1.00 90.06 93 LEU A O 1
ATOM 695 N N . ILE A 1 94 ? -3.418 -4.276 4.022 1.00 90.06 94 ILE A N 1
ATOM 696 C CA . ILE A 1 94 ? -3.695 -3.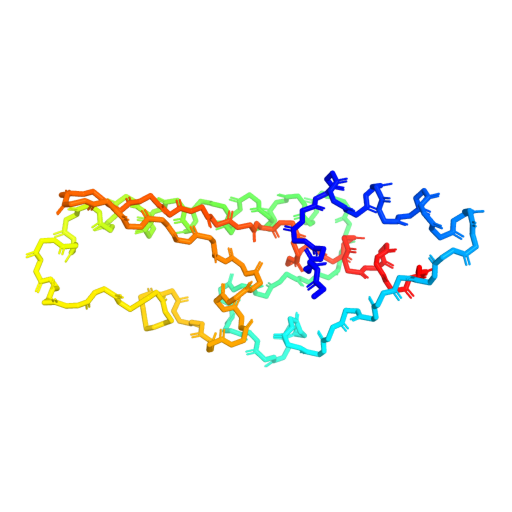949 5.416 1.00 90.06 94 ILE A CA 1
ATOM 697 C C . ILE A 1 94 ? -3.598 -5.198 6.280 1.00 90.06 94 ILE A C 1
ATOM 699 O O . ILE A 1 94 ? -4.318 -6.178 6.100 1.00 90.06 94 ILE A O 1
ATOM 703 N N . HIS A 1 95 ? -2.750 -5.122 7.298 1.00 89.12 95 HIS A N 1
ATOM 704 C CA . HIS A 1 95 ? -2.813 -6.029 8.430 1.00 89.12 95 HIS A CA 1
ATOM 705 C C . HIS A 1 95 ? -3.498 -5.331 9.601 1.00 89.12 95 HIS A C 1
ATOM 707 O O . HIS A 1 95 ? -2.992 -4.336 10.122 1.00 89.12 95 HIS A O 1
ATOM 713 N N . LEU A 1 96 ? -4.646 -5.866 10.014 1.00 87.12 96 LEU A N 1
ATOM 714 C CA . LEU A 1 96 ? -5.363 -5.425 11.205 1.00 87.12 96 LEU A CA 1
ATOM 715 C C . LEU A 1 96 ? -5.208 -6.463 12.305 1.00 87.12 96 LEU A C 1
ATOM 717 O O . LEU A 1 96 ? -5.440 -7.654 12.097 1.00 87.12 96 LEU A O 1
ATOM 721 N N . SER A 1 97 ? -4.863 -5.991 13.494 1.00 84.56 97 SER A N 1
ATOM 722 C CA . SER A 1 97 ? -4.905 -6.771 14.719 1.00 84.56 97 SER A CA 1
ATOM 723 C C . SER A 1 97 ? -5.723 -6.007 15.746 1.00 84.56 97 SER A C 1
ATOM 725 O O . SER A 1 97 ? -5.284 -4.987 16.283 1.00 84.56 97 SER A O 1
ATOM 727 N N . GLU A 1 98 ? -6.931 -6.498 15.997 1.00 78.62 98 GLU A N 1
ATOM 728 C CA . GLU A 1 98 ? -7.799 -5.960 17.033 1.00 78.62 98 GLU A CA 1
ATOM 729 C C . GLU A 1 98 ? -7.463 -6.610 18.375 1.00 78.62 98 GLU A C 1
ATOM 731 O O . GLU A 1 98 ? -7.345 -7.830 18.512 1.00 78.62 98 GLU A O 1
ATOM 736 N N . ARG A 1 99 ? -7.292 -5.769 19.385 1.00 76.50 99 ARG A N 1
ATOM 737 C CA . ARG A 1 99 ? -7.216 -6.140 20.793 1.00 76.50 99 ARG A CA 1
ATOM 738 C C . ARG A 1 99 ? -8.374 -5.457 21.509 1.00 76.50 99 ARG A C 1
ATOM 740 O O . ARG A 1 99 ? -8.931 -4.490 21.006 1.00 76.50 99 ARG A O 1
ATOM 747 N N . VAL A 1 100 ? -8.692 -5.940 22.710 1.00 70.38 100 VAL A N 1
ATOM 748 C CA . VAL A 1 100 ? -9.870 -5.554 23.515 1.00 70.38 100 VAL A CA 1
ATOM 749 C C . VAL A 1 100 ? -10.241 -4.066 23.429 1.00 70.38 100 VAL A C 1
ATOM 751 O O . VAL A 1 100 ? -11.415 -3.750 23.291 1.00 70.38 100 VAL A O 1
ATOM 754 N N . SER A 1 101 ? -9.265 -3.156 23.490 1.00 72.25 101 SER A N 1
ATOM 755 C CA . SER A 1 101 ? -9.501 -1.709 23.409 1.00 72.25 101 SER A CA 1
ATOM 756 C C . SER A 1 101 ? -8.643 -0.986 22.369 1.00 72.25 101 SER A C 1
ATOM 758 O O . SER A 1 101 ? -8.591 0.242 22.382 1.00 72.25 101 SER A O 1
ATOM 760 N N . THR A 1 102 ? -7.902 -1.705 21.523 1.00 73.31 102 THR A N 1
ATOM 761 C CA . THR A 1 102 ? -6.960 -1.090 20.578 1.00 73.31 102 THR A CA 1
ATOM 762 C C . THR A 1 102 ? -6.977 -1.799 19.237 1.00 73.31 102 THR A C 1
ATOM 764 O O . THR A 1 102 ? -7.007 -3.023 19.170 1.00 73.31 102 THR A O 1
ATOM 767 N N . VAL A 1 103 ? -6.893 -1.024 18.159 1.00 78.88 103 VAL A N 1
ATOM 768 C CA . VAL A 1 103 ? -6.671 -1.561 16.817 1.00 78.88 103 VAL A CA 1
ATOM 769 C C . VAL A 1 103 ? -5.277 -1.200 16.376 1.00 78.88 103 VAL A C 1
ATOM 771 O O . VAL A 1 103 ? -4.882 -0.036 16.368 1.00 78.88 103 VAL A O 1
ATOM 774 N N . HIS A 1 104 ? -4.521 -2.229 16.029 1.00 85.25 104 HIS A N 1
ATOM 775 C CA . HIS A 1 104 ? -3.237 -2.082 15.386 1.00 85.25 104 HIS A CA 1
ATOM 776 C C . HIS A 1 104 ? -3.427 -2.290 13.886 1.00 85.25 104 HIS A C 1
ATOM 778 O O . HIS A 1 104 ? -3.759 -3.391 13.453 1.00 85.25 104 HIS A O 1
ATOM 784 N N . ALA A 1 105 ? -3.236 -1.225 13.111 1.00 87.38 105 ALA A N 1
ATOM 785 C CA . ALA A 1 105 ? -3.319 -1.254 11.660 1.00 87.38 105 ALA A CA 1
ATOM 786 C C . ALA A 1 105 ? -1.934 -1.001 11.060 1.00 87.38 105 ALA A C 1
ATOM 788 O O . ALA A 1 105 ? -1.290 0.002 11.366 1.00 87.38 105 ALA A O 1
ATOM 789 N N . VAL A 1 106 ? -1.493 -1.905 10.191 1.00 90.19 106 VAL A N 1
ATOM 790 C CA . VAL A 1 106 ? -0.279 -1.755 9.385 1.00 90.19 106 VAL A CA 1
ATOM 791 C C . VAL A 1 106 ? -0.699 -1.689 7.929 1.00 90.19 106 VAL A C 1
ATOM 793 O O . VAL A 1 106 ? -1.395 -2.585 7.457 1.00 90.19 106 VAL A O 1
ATOM 796 N N . PHE A 1 107 ? -0.277 -0.637 7.231 1.00 91.25 107 PHE A N 1
ATOM 797 C CA . PHE A 1 107 ? -0.500 -0.487 5.798 1.00 91.25 107 PHE A CA 1
ATOM 798 C C . PHE A 1 107 ? 0.798 -0.784 5.045 1.00 91.25 107 PHE A C 1
ATOM 800 O O . PHE A 1 107 ? 1.815 -0.130 5.281 1.00 91.25 107 PHE A O 1
ATOM 807 N N . PHE A 1 108 ? 0.769 -1.758 4.143 1.00 90.69 108 PHE A N 1
ATOM 808 C CA . PHE A 1 108 ? 1.891 -2.117 3.287 1.00 90.69 108 PHE A CA 1
ATOM 809 C C . PHE A 1 108 ? 1.827 -1.318 1.990 1.00 90.69 108 PHE A C 1
ATOM 811 O O . PHE A 1 108 ? 0.928 -1.511 1.175 1.00 90.69 108 PHE A O 1
ATOM 818 N N . VAL A 1 109 ? 2.788 -0.415 1.799 1.00 89.50 109 VAL A N 1
ATOM 819 C CA . VAL A 1 109 ? 2.870 0.421 0.591 1.00 89.50 109 VAL A CA 1
ATOM 820 C C . VAL A 1 109 ? 3.645 -0.280 -0.523 1.00 89.50 109 VAL A C 1
ATOM 822 O O . VAL A 1 109 ? 3.317 -0.099 -1.690 1.00 89.50 109 VAL A O 1
ATOM 825 N N . ASP A 1 110 ? 4.615 -1.128 -0.175 1.00 87.19 110 ASP A N 1
ATOM 826 C CA . ASP A 1 110 ? 5.485 -1.822 -1.132 1.00 87.19 110 ASP A CA 1
ATOM 827 C C . ASP A 1 110 ? 4.731 -2.500 -2.290 1.00 87.19 110 ASP A C 1
ATOM 829 O O . ASP A 1 110 ? 5.146 -2.316 -3.433 1.00 87.19 110 ASP A O 1
ATOM 833 N N . PRO A 1 111 ? 3.604 -3.214 -2.066 1.00 87.44 111 PRO A N 1
ATOM 834 C CA . PRO A 1 111 ? 2.872 -3.875 -3.149 1.00 87.44 111 PRO A CA 1
ATOM 835 C C . PRO A 1 111 ? 2.282 -2.927 -4.205 1.00 87.44 111 PRO A C 1
ATOM 837 O O . PRO A 1 111 ? 1.882 -3.380 -5.279 1.00 87.44 111 PRO A O 1
ATOM 840 N N . LEU A 1 112 ? 2.203 -1.628 -3.906 1.00 88.88 112 LEU A N 1
ATOM 841 C CA . LEU A 1 112 ? 1.721 -0.589 -4.817 1.00 88.88 112 LEU A CA 1
ATOM 842 C C . LEU A 1 112 ? 2.840 0.010 -5.677 1.00 88.88 112 LEU A C 1
ATOM 844 O O . LEU A 1 112 ? 2.542 0.694 -6.652 1.00 88.88 112 LEU A O 1
ATOM 848 N N . LEU A 1 113 ? 4.111 -0.220 -5.327 1.00 89.06 113 LEU A N 1
ATOM 849 C CA . LEU A 1 113 ? 5.247 0.337 -6.057 1.00 89.06 113 LEU A CA 1
ATOM 850 C C . LEU A 1 113 ? 5.408 -0.366 -7.416 1.00 89.06 113 LEU A C 1
ATOM 852 O O . LEU A 1 113 ? 5.540 -1.597 -7.443 1.00 89.06 113 LEU A O 1
ATOM 856 N N . PRO A 1 114 ? 5.462 0.373 -8.540 1.00 87.62 114 PRO A N 1
ATOM 857 C CA . PRO A 1 114 ? 5.703 -0.209 -9.857 1.00 87.62 114 PRO A CA 1
ATOM 858 C C . PRO A 1 114 ? 6.967 -1.074 -9.905 1.00 87.62 114 PRO A C 1
ATOM 860 O O . PRO A 1 114 ? 6.931 -2.173 -10.462 1.00 87.62 114 PRO A O 1
ATOM 863 N N . ALA A 1 115 ? 8.061 -0.648 -9.261 1.00 84.94 115 ALA A N 1
ATOM 864 C CA . ALA A 1 115 ? 9.291 -1.435 -9.202 1.00 84.94 115 ALA A CA 1
ATOM 865 C C . ALA A 1 115 ? 9.107 -2.773 -8.463 1.00 84.94 115 ALA A C 1
ATOM 867 O O . ALA A 1 115 ? 9.650 -3.800 -8.880 1.00 84.94 115 ALA A O 1
ATOM 868 N N . PHE A 1 116 ? 8.310 -2.789 -7.390 1.00 83.56 116 PHE A N 1
ATOM 869 C CA . PHE A 1 116 ? 7.986 -4.015 -6.658 1.00 83.56 116 PHE A CA 1
ATOM 870 C C . PHE A 1 116 ? 7.147 -4.966 -7.512 1.00 83.56 116 PHE A C 1
ATOM 872 O O . PHE A 1 116 ? 7.444 -6.158 -7.587 1.00 83.56 116 PHE A O 1
ATOM 879 N N . GLN A 1 117 ? 6.125 -4.440 -8.188 1.00 81.31 117 GLN A N 1
ATOM 880 C CA . GLN A 1 117 ? 5.259 -5.223 -9.068 1.00 81.31 117 GLN A CA 1
ATOM 881 C C . GLN A 1 117 ? 6.043 -5.813 -10.246 1.00 81.31 117 GLN A C 1
ATOM 883 O O . GLN A 1 117 ? 5.870 -6.988 -10.565 1.00 81.31 117 GLN A O 1
ATOM 888 N N . ALA A 1 118 ? 6.960 -5.042 -10.838 1.00 79.88 118 ALA A N 1
ATOM 889 C CA . ALA A 1 118 ? 7.849 -5.518 -11.894 1.00 79.88 118 ALA A CA 1
ATOM 890 C C . ALA A 1 118 ? 8.762 -6.653 -11.404 1.00 79.88 118 ALA A C 1
ATOM 892 O O . ALA A 1 118 ? 8.857 -7.696 -12.050 1.00 79.88 118 ALA A O 1
ATOM 893 N N . ALA A 1 119 ? 9.387 -6.491 -10.233 1.00 76.12 119 ALA A N 1
ATOM 894 C CA . ALA A 1 119 ? 10.232 -7.525 -9.640 1.00 76.12 119 ALA A CA 1
ATOM 895 C C . ALA A 1 119 ? 9.444 -8.796 -9.285 1.00 76.12 119 ALA A C 1
ATOM 897 O O . ALA A 1 119 ? 9.969 -9.896 -9.417 1.00 76.12 119 ALA A O 1
ATOM 898 N N . HIS A 1 120 ? 8.185 -8.657 -8.870 1.00 72.19 120 HIS A N 1
ATOM 899 C CA . HIS A 1 120 ? 7.297 -9.781 -8.593 1.00 72.19 120 HIS A CA 1
ATOM 900 C C . HIS A 1 120 ? 6.783 -10.471 -9.873 1.00 72.19 120 HIS A C 1
ATOM 902 O O . HIS A 1 120 ? 6.479 -11.658 -9.835 1.00 72.19 120 HIS A O 1
ATOM 908 N N . ALA A 1 121 ? 6.657 -9.761 -10.998 1.00 65.88 121 ALA A N 1
ATOM 909 C CA . ALA A 1 121 ? 6.215 -10.333 -12.275 1.00 65.88 121 ALA A CA 1
ATOM 910 C C . ALA A 1 121 ? 7.308 -11.149 -12.989 1.00 65.88 121 ALA A C 1
ATOM 912 O O . ALA A 1 121 ? 6.996 -12.054 -13.760 1.00 65.88 121 ALA A O 1
ATOM 913 N N . CYS A 1 122 ? 8.581 -10.833 -12.742 1.00 52.44 122 CYS A N 1
ATOM 914 C CA . CYS A 1 122 ? 9.733 -11.562 -13.287 1.00 52.44 122 CYS A CA 1
ATOM 915 C C . CYS A 1 122 ? 10.049 -12.876 -12.547 1.00 52.44 122 CYS A C 1
ATOM 917 O O . CYS A 1 122 ? 11.043 -13.526 -12.872 1.00 52.44 122 CYS A O 1
ATOM 919 N N . ALA A 1 123 ? 9.258 -13.221 -11.534 1.00 52.00 123 ALA A N 1
ATOM 920 C CA . ALA A 1 123 ? 9.557 -14.210 -10.511 1.00 52.00 123 ALA A CA 1
ATOM 921 C C . ALA A 1 123 ? 8.512 -15.333 -10.508 1.00 52.00 123 ALA A C 1
ATOM 923 O O . ALA A 1 123 ? 8.901 -16.503 -10.295 1.00 52.00 123 ALA A O 1
#

pLDDT: mean 80.8, std 12.14, range [39.47, 95.94]